Protein AF-A0A529I7N5-F1 (afdb_monomer)

Radius of gyration: 13.72 Å; Cα contacts (8 Å, |Δi|>4): 120; chains: 1; bounding box: 38×32×38 Å

Secondary structure (DSSP, 8-state):
-------PPPEEEEE--HHHHHHSTT--SEEEEE-SBHHHHHHHHHHHSTTHHHHHB-SSSSB-TT---EETTEEP-TT-B--TT-

Nearest PDB structures (foldseek):
  4n6e-assembly1_B-2  TM=9.021E-01  e=2.912E-03  Amycolatopsis orientalis HCCB10007
  3dwm-assembly2_B  TM=8.991E-01  e=1.091E-02  Mycobacterium tuberculosis H37Rv
  3po0-assembly1_A  TM=8.355E-01  e=1.021E-02  Haloferax volcanii DS2
  2m19-assembly1_A  TM=7.977E-01  e=1.636E-01  Haloferax volcanii DS2
  6jc0-assembly1_A  TM=6.489E-01  e=1.434E-01  Mycolicibacterium smegmatis MC2 155

pLDDT: mean 91.23, std 13.15, range [40.5, 98.19]

Mean predicted aligned error: 5.09 Å

Sequence (86 aa):
MSNATADSVPLVVARLPGVLIDLFPGAPRRVELPASTTKEMIDGLDARWPGMRDRICDSRPAIRRHMNVFVDGERATLETRLAPGT

Structure (mmCIF, N/CA/C/O backbone):
data_AF-A0A529I7N5-F1
#
_entry.id   AF-A0A529I7N5-F1
#
loop_
_atom_site.group_PDB
_atom_site.id
_atom_site.type_symbol
_atom_site.label_atom_id
_atom_site.label_alt_id
_atom_site.label_comp_id
_atom_site.label_asym_id
_atom_site.label_entity_id
_atom_site.label_seq_id
_atom_site.pdbx_PDB_ins_code
_atom_site.Cartn_x
_atom_site.Cartn_y
_atom_site.Cartn_z
_atom_site.occupancy
_atom_site.B_iso_or_equiv
_atom_site.auth_seq_id
_atom_site.auth_comp_id
_atom_site.auth_asym_id
_atom_site.auth_atom_id
_atom_site.pdbx_PDB_model_num
ATOM 1 N N . MET A 1 1 ? -23.335 19.791 21.874 1.00 40.50 1 MET A N 1
ATOM 2 C CA . MET A 1 1 ? -21.932 19.350 22.021 1.00 40.50 1 MET A CA 1
ATOM 3 C C . MET A 1 1 ? -21.639 18.396 20.878 1.00 40.50 1 MET A C 1
ATOM 5 O O . MET A 1 1 ? -21.931 17.214 20.981 1.00 40.50 1 MET A O 1
A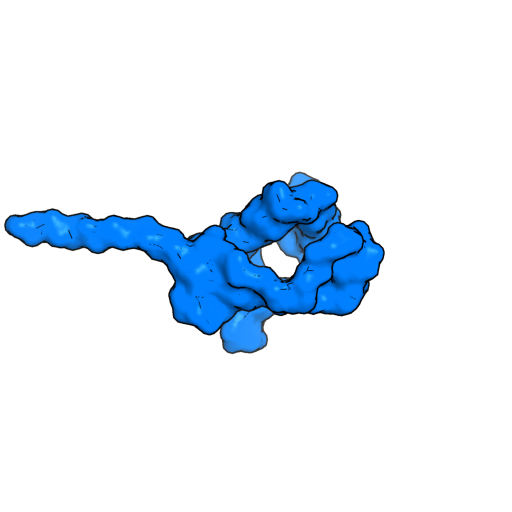TOM 9 N N . SER A 1 2 ? -21.192 18.936 19.745 1.00 44.44 2 SER A N 1
ATOM 10 C CA . SER A 1 2 ? -20.875 18.152 18.551 1.00 44.44 2 SER A CA 1
ATOM 11 C C . SER A 1 2 ? -19.465 17.606 18.711 1.00 44.44 2 SER A C 1
ATOM 13 O O . SER A 1 2 ? -18.502 18.342 18.518 1.00 44.44 2 SER A O 1
ATOM 15 N N . ASN A 1 3 ? -19.334 16.345 19.118 1.00 42.28 3 ASN A N 1
ATOM 16 C CA . ASN A 1 3 ? -18.043 15.674 19.071 1.00 42.28 3 ASN A CA 1
ATOM 17 C C . ASN A 1 3 ? -17.848 15.206 17.627 1.00 42.28 3 ASN A C 1
ATOM 19 O O . ASN A 1 3 ? -18.268 14.114 17.257 1.00 42.28 3 ASN A O 1
ATOM 23 N N . ALA A 1 4 ? -17.296 16.084 16.789 1.00 51.62 4 ALA A N 1
ATOM 24 C CA . ALA A 1 4 ? -16.695 15.656 15.541 1.00 51.62 4 ALA A CA 1
ATOM 25 C C . ALA A 1 4 ? -15.539 14.733 15.938 1.00 51.62 4 ALA A C 1
ATOM 27 O O . ALA A 1 4 ? -14.496 15.202 16.389 1.00 51.62 4 ALA A O 1
ATOM 28 N N . THR A 1 5 ? -15.751 13.418 15.867 1.00 53.25 5 THR A N 1
ATOM 29 C CA . THR A 1 5 ? -14.645 12.466 15.783 1.00 53.25 5 THR A CA 1
ATOM 30 C C . THR A 1 5 ? -13.751 12.985 14.676 1.00 53.25 5 THR A C 1
ATOM 32 O O . THR A 1 5 ? -14.170 13.028 13.522 1.00 53.25 5 THR A O 1
ATOM 35 N N . ALA A 1 6 ? -12.565 13.472 15.032 1.00 56.97 6 ALA A N 1
ATOM 36 C CA . ALA A 1 6 ? -11.525 13.685 14.050 1.00 56.97 6 ALA A CA 1
ATOM 37 C C . ALA A 1 6 ? -11.407 12.362 13.287 1.00 56.97 6 ALA A C 1
ATOM 39 O O . ALA A 1 6 ? -11.144 11.336 13.916 1.00 56.97 6 ALA A O 1
ATOM 40 N N . ASP A 1 7 ? -11.691 12.372 11.984 1.00 61.78 7 ASP A N 1
ATOM 41 C CA . ASP A 1 7 ? -11.444 11.240 11.092 1.00 61.78 7 ASP A CA 1
ATOM 42 C C . ASP A 1 7 ? -9.926 11.016 11.076 1.00 61.78 7 ASP A C 1
ATOM 44 O O . ASP A 1 7 ? -9.194 11.530 10.229 1.00 61.78 7 ASP A O 1
ATOM 48 N N . SER A 1 8 ? -9.411 10.339 12.101 1.00 81.94 8 SER A N 1
ATOM 49 C CA . SER A 1 8 ? -8.005 9.991 12.189 1.00 81.94 8 SER A CA 1
ATOM 50 C C . SER A 1 8 ? -7.757 8.914 11.149 1.00 81.94 8 SER A C 1
ATOM 52 O O . SER A 1 8 ? -8.330 7.826 11.243 1.00 81.94 8 SER A O 1
ATOM 54 N N . VAL A 1 9 ? -6.909 9.214 10.167 1.00 87.62 9 VAL A N 1
ATOM 55 C CA . VAL A 1 9 ? -6.467 8.230 9.177 1.00 87.62 9 VAL A CA 1
ATOM 56 C C . VAL A 1 9 ? -5.873 7.028 9.930 1.00 87.62 9 VAL A C 1
ATOM 58 O O . VAL A 1 9 ? -4.934 7.220 10.710 1.00 87.62 9 VAL A O 1
ATOM 61 N N . PRO A 1 10 ? -6.413 5.807 9.759 1.00 93.94 10 PRO A N 1
ATOM 62 C CA . PRO A 1 10 ? -6.001 4.668 10.562 1.00 93.94 10 PRO A CA 1
ATOM 63 C C . PRO A 1 10 ? -4.592 4.215 10.184 1.00 93.94 10 PRO A C 1
ATOM 65 O O . PRO A 1 10 ? -4.164 4.340 9.036 1.00 93.94 10 PRO A O 1
ATOM 68 N N . LEU A 1 11 ? -3.873 3.674 11.167 1.00 95.94 11 LEU A N 1
ATOM 69 C CA . LEU A 1 11 ? -2.560 3.073 10.969 1.00 95.94 11 LEU A CA 1
ATOM 70 C C . LEU A 1 11 ? -2.732 1.608 10.558 1.00 95.94 11 LEU A C 1
ATOM 72 O O . LEU A 1 11 ? -3.383 0.838 11.269 1.00 95.94 11 LEU A O 1
ATOM 76 N N . VAL A 1 12 ? -2.163 1.246 9.410 1.00 96.94 12 VAL A N 1
ATOM 77 C CA . VAL A 1 12 ? -2.325 -0.075 8.782 1.00 96.94 12 VAL A CA 1
ATOM 78 C C . VAL A 1 12 ? -0.973 -0.705 8.480 1.00 96.94 12 VAL A C 1
ATOM 80 O O . VAL A 1 12 ? 0.056 -0.019 8.445 1.00 96.94 12 VAL A O 1
ATOM 83 N N . VAL A 1 13 ? -0.968 -2.013 8.226 1.00 97.75 13 VAL A N 1
ATOM 84 C CA . VAL A 1 13 ? 0.236 -2.786 7.925 1.00 97.75 13 VAL A CA 1
ATOM 85 C C . VAL A 1 13 ? 0.168 -3.386 6.519 1.00 97.75 13 VAL A C 1
ATOM 87 O O . VAL A 1 13 ? -0.404 -4.449 6.287 1.00 97.75 13 VAL A O 1
ATOM 90 N N . ALA A 1 14 ? 0.885 -2.782 5.574 1.00 97.25 14 ALA A N 1
ATOM 91 C CA . ALA A 1 14 ? 1.073 -3.362 4.250 1.00 97.25 14 ALA A CA 1
ATOM 92 C C . ALA A 1 14 ? 2.129 -4.479 4.286 1.00 97.25 14 ALA A C 1
ATOM 94 O O . ALA A 1 14 ? 3.269 -4.270 4.717 1.00 97.25 14 ALA A O 1
ATOM 95 N N . ARG A 1 15 ? 1.774 -5.672 3.793 1.00 97.69 15 ARG A N 1
ATOM 96 C CA . ARG A 1 15 ? 2.717 -6.780 3.581 1.00 97.69 15 ARG A CA 1
ATOM 97 C C . ARG A 1 15 ? 3.078 -6.886 2.105 1.00 97.69 15 ARG A C 1
ATOM 99 O O . ARG A 1 15 ? 2.222 -7.182 1.276 1.00 97.69 15 ARG A O 1
ATOM 106 N N . LEU A 1 16 ? 4.348 -6.663 1.784 1.00 97.12 16 LEU A N 1
ATOM 107 C CA . LEU A 1 16 ? 4.832 -6.661 0.407 1.00 97.12 16 LEU A CA 1
ATOM 108 C C . LEU A 1 16 ? 5.328 -8.060 -0.003 1.00 97.12 16 LEU A C 1
ATOM 110 O O . LEU A 1 16 ? 6.051 -8.707 0.765 1.00 97.12 16 LEU A O 1
ATOM 114 N N . PRO A 1 17 ? 4.975 -8.550 -1.207 1.00 95.50 17 PRO A N 1
ATOM 115 C CA . PRO A 1 17 ? 5.561 -9.767 -1.753 1.00 95.50 17 PRO A CA 1
ATOM 116 C C . PRO A 1 17 ? 7.046 -9.553 -2.077 1.00 95.50 17 PRO A C 1
ATOM 118 O O . PRO A 1 17 ? 7.468 -8.439 -2.387 1.00 95.50 17 PRO A O 1
ATOM 121 N N . GLY A 1 18 ? 7.826 -10.642 -2.067 1.00 95.44 18 GLY A N 1
ATOM 122 C CA . GLY A 1 18 ? 9.276 -10.597 -2.317 1.00 95.44 18 GLY A CA 1
ATOM 123 C C . GLY A 1 18 ? 9.641 -9.890 -3.623 1.00 95.44 18 GLY A C 1
ATOM 124 O O . GLY A 1 18 ? 10.495 -9.018 -3.619 1.00 95.44 18 GLY A O 1
ATOM 125 N N . VAL A 1 19 ? 8.885 -10.147 -4.695 1.00 94.19 19 VAL A N 1
ATOM 126 C CA . VAL A 1 19 ? 9.109 -9.510 -6.003 1.00 94.19 19 VAL A CA 1
ATOM 127 C C . VAL A 1 19 ? 9.034 -7.980 -5.967 1.00 94.19 19 VAL A C 1
ATOM 129 O O . VAL A 1 19 ? 9.768 -7.325 -6.696 1.00 94.19 19 VAL A O 1
ATOM 132 N N . LEU A 1 20 ? 8.178 -7.380 -5.128 1.00 95.19 20 LEU A N 1
ATOM 133 C CA . LEU A 1 20 ? 8.160 -5.919 -4.997 1.00 95.19 20 LEU A CA 1
ATOM 134 C C . LEU A 1 20 ? 9.391 -5.427 -4.234 1.00 95.19 20 LEU A C 1
ATOM 136 O O . LEU A 1 20 ? 9.944 -4.397 -4.585 1.00 95.19 20 LEU A O 1
ATOM 140 N N . ILE A 1 21 ? 9.855 -6.167 -3.233 1.00 96.56 21 ILE A N 1
ATOM 141 C CA . ILE A 1 21 ? 11.053 -5.800 -2.467 1.00 96.56 21 ILE A CA 1
ATOM 142 C C . ILE A 1 21 ? 12.295 -5.842 -3.355 1.00 96.56 21 ILE A C 1
ATOM 144 O O . ILE A 1 21 ? 13.111 -4.927 -3.306 1.00 96.56 21 ILE A O 1
ATOM 148 N N . ASP A 1 22 ? 12.397 -6.851 -4.218 1.00 96.62 22 ASP A N 1
ATOM 149 C CA . ASP A 1 22 ? 13.509 -6.980 -5.162 1.00 96.62 22 ASP A CA 1
ATOM 150 C C . ASP A 1 22 ? 13.536 -5.820 -6.174 1.00 96.62 22 ASP A C 1
ATOM 152 O O . ASP A 1 22 ? 14.605 -5.362 -6.576 1.00 96.62 22 ASP A O 1
ATOM 156 N N . LEU A 1 23 ? 12.360 -5.312 -6.566 1.00 96.44 23 LEU A N 1
ATOM 157 C CA . LEU A 1 23 ? 12.223 -4.173 -7.480 1.00 96.44 23 LEU A CA 1
ATOM 158 C C . LEU A 1 23 ? 12.450 -2.812 -6.806 1.00 96.44 23 LEU A C 1
ATOM 160 O O . LEU A 1 23 ? 12.789 -1.851 -7.496 1.00 96.44 23 LEU A O 1
ATOM 164 N N . PHE A 1 24 ? 12.259 -2.717 -5.488 1.00 97.12 24 PHE A N 1
ATOM 165 C CA . PHE A 1 24 ? 12.363 -1.475 -4.720 1.00 97.12 24 PHE A CA 1
ATOM 166 C C . PHE A 1 24 ? 13.344 -1.640 -3.550 1.00 97.12 24 PHE A C 1
ATOM 168 O O . PHE A 1 24 ? 12.920 -1.867 -2.411 1.00 97.12 24 PHE A O 1
ATOM 175 N N . PRO A 1 25 ? 14.663 -1.508 -3.801 1.00 93.94 25 PRO A N 1
ATOM 176 C CA . PRO A 1 25 ? 15.683 -1.649 -2.769 1.00 93.94 25 PRO A CA 1
ATOM 177 C C . PRO A 1 25 ? 15.412 -0.755 -1.552 1.00 93.94 25 PRO A C 1
ATOM 179 O O . PRO A 1 25 ? 15.119 0.432 -1.681 1.00 93.94 25 PRO A O 1
ATOM 182 N N . GLY A 1 26 ? 15.513 -1.338 -0.357 1.00 94.44 26 GLY A N 1
ATOM 183 C CA . GLY A 1 26 ? 15.216 -0.660 0.908 1.00 94.44 26 GLY A CA 1
ATOM 184 C C . GLY A 1 26 ? 13.752 -0.749 1.357 1.00 94.44 26 GLY A C 1
ATOM 185 O O . GLY A 1 26 ? 13.454 -0.351 2.482 1.00 94.44 26 GLY A O 1
ATOM 186 N N . ALA A 1 27 ? 12.841 -1.296 0.543 1.00 97.12 27 ALA A N 1
ATOM 187 C CA . ALA A 1 27 ? 11.481 -1.594 0.984 1.00 97.12 27 ALA A CA 1
ATOM 188 C C . ALA A 1 27 ? 11.459 -2.821 1.916 1.00 97.12 27 ALA A C 1
ATOM 190 O O . ALA A 1 27 ? 11.925 -3.896 1.533 1.00 97.12 27 ALA A O 1
ATOM 191 N N . PRO A 1 28 ? 10.920 -2.719 3.144 1.00 97.44 28 PRO A N 1
ATOM 192 C CA . PRO A 1 28 ? 10.792 -3.873 4.022 1.00 97.44 28 PRO A CA 1
ATOM 193 C C . PRO A 1 28 ? 9.569 -4.722 3.643 1.00 97.44 28 PRO A C 1
ATOM 195 O O . PRO A 1 28 ? 8.617 -4.251 3.024 1.00 97.44 28 PRO A O 1
ATOM 198 N N . ARG A 1 29 ? 9.535 -5.981 4.101 1.00 97.12 29 ARG A N 1
ATOM 199 C CA . ARG A 1 29 ? 8.371 -6.878 3.913 1.00 97.12 29 ARG A CA 1
ATOM 200 C C . ARG A 1 29 ? 7.090 -6.374 4.572 1.00 97.12 29 ARG A C 1
ATOM 202 O O . ARG A 1 29 ? 6.003 -6.772 4.164 1.00 97.12 29 ARG A O 1
ATOM 209 N N . ARG A 1 30 ? 7.221 -5.575 5.628 1.00 97.50 30 ARG A N 1
ATOM 210 C CA . ARG A 1 30 ? 6.128 -5.071 6.455 1.00 97.50 30 ARG A CA 1
ATOM 211 C C . ARG A 1 30 ? 6.294 -3.563 6.579 1.00 97.50 30 ARG A C 1
ATOM 213 O O . ARG A 1 30 ? 7.311 -3.116 7.101 1.00 97.50 30 ARG A O 1
ATOM 220 N N . VAL A 1 31 ? 5.311 -2.809 6.108 1.00 97.56 31 VAL A N 1
ATOM 221 C CA . VAL A 1 31 ? 5.314 -1.346 6.142 1.00 97.56 31 VAL A CA 1
ATOM 222 C C . VAL A 1 31 ? 4.122 -0.874 6.954 1.00 97.56 31 VAL A C 1
ATOM 224 O O . VAL A 1 31 ? 2.990 -1.229 6.650 1.00 97.56 31 VAL A O 1
ATOM 227 N N . GLU A 1 32 ? 4.386 -0.057 7.963 1.00 97.62 32 GLU A N 1
ATOM 228 C CA . GLU A 1 32 ? 3.357 0.616 8.747 1.00 97.62 32 GLU A CA 1
ATOM 229 C C . GLU A 1 32 ? 3.186 2.053 8.240 1.00 97.62 32 GLU A C 1
ATOM 231 O O . GLU A 1 32 ? 4.168 2.784 8.022 1.00 97.62 32 GLU A O 1
ATOM 236 N N . LEU A 1 33 ? 1.945 2.438 7.947 1.00 97.25 33 LEU A N 1
ATOM 237 C CA . LEU A 1 33 ? 1.614 3.734 7.359 1.00 97.25 33 LEU A CA 1
ATOM 238 C C . LEU A 1 33 ? 0.149 4.117 7.607 1.00 97.25 33 LEU A C 1
ATOM 240 O O . LEU A 1 33 ? -0.695 3.229 7.705 1.00 97.25 33 LEU A O 1
ATOM 244 N N . PRO A 1 34 ? -0.161 5.418 7.716 1.00 96.62 34 PRO A N 1
ATOM 245 C CA . PRO A 1 34 ? -1.540 5.877 7.789 1.00 96.62 34 PRO A CA 1
ATOM 246 C C . PRO A 1 34 ? -2.212 5.763 6.413 1.00 96.62 34 PRO A C 1
ATOM 248 O O . PRO A 1 34 ? -1.673 6.274 5.430 1.00 96.62 34 PRO A O 1
ATOM 251 N N . ALA A 1 35 ? -3.373 5.112 6.335 1.00 97.06 35 ALA A N 1
ATOM 252 C CA . ALA A 1 35 ? -4.199 5.064 5.127 1.00 97.06 35 ALA A CA 1
ATOM 253 C C . ALA A 1 35 ? -5.656 4.692 5.433 1.00 97.06 35 ALA A C 1
ATOM 255 O O . ALA A 1 35 ? -5.907 3.695 6.097 1.00 97.06 35 ALA A O 1
ATOM 256 N N . SER A 1 36 ? -6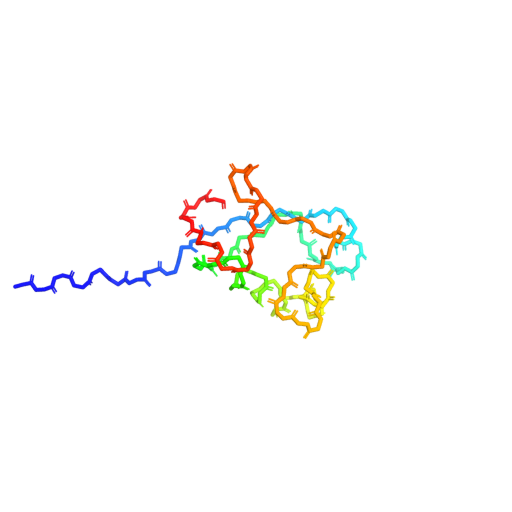.621 5.424 4.875 1.00 97.06 36 SER A N 1
ATOM 257 C CA . SER A 1 36 ? -8.060 5.144 5.032 1.00 97.06 36 SER A CA 1
ATOM 258 C C . SER A 1 36 ? -8.599 4.181 3.974 1.00 97.06 36 SER A C 1
ATOM 260 O O . SER A 1 36 ? -9.675 3.601 4.142 1.00 97.06 36 SER A O 1
ATOM 262 N N . THR A 1 37 ? -7.879 4.033 2.860 1.00 97.50 37 THR A N 1
ATOM 263 C CA . THR A 1 37 ? -8.241 3.169 1.731 1.00 97.50 37 THR A CA 1
ATOM 264 C C . THR A 1 37 ? -7.024 2.444 1.172 1.00 97.50 37 THR A C 1
ATOM 266 O O . THR A 1 37 ? -5.884 2.887 1.331 1.00 97.50 37 THR A O 1
ATOM 269 N N . THR A 1 38 ? -7.254 1.349 0.447 1.00 97.44 38 THR A N 1
ATOM 270 C CA . THR A 1 38 ? -6.194 0.654 -0.296 1.00 97.44 38 THR A CA 1
ATOM 271 C C . THR A 1 38 ? -5.479 1.583 -1.282 1.00 97.44 38 THR A C 1
ATOM 273 O O . THR A 1 38 ? -4.263 1.480 -1.436 1.00 97.44 38 THR A O 1
ATOM 276 N N . LYS A 1 39 ? -6.193 2.524 -1.917 1.00 97.50 39 LYS A N 1
ATOM 277 C CA . LYS A 1 39 ? -5.584 3.555 -2.767 1.00 97.50 39 LYS A CA 1
ATOM 278 C C . LYS A 1 39 ? -4.588 4.415 -1.992 1.00 97.50 39 LYS A C 1
ATOM 280 O O . LYS A 1 39 ? -3.450 4.541 -2.425 1.00 97.50 39 LYS A O 1
ATOM 285 N N . GLU A 1 40 ? -5.006 4.984 -0.862 1.00 97.62 40 GLU A N 1
ATOM 286 C CA . GLU A 1 40 ? -4.142 5.827 -0.022 1.00 97.62 40 GLU A CA 1
ATOM 287 C C . GLU A 1 40 ? -2.923 5.058 0.487 1.00 97.62 40 GLU A C 1
ATOM 289 O O . GLU A 1 40 ? -1.817 5.590 0.491 1.00 97.62 40 GLU A O 1
ATOM 294 N N . MET A 1 41 ? -3.101 3.784 0.848 1.00 98.00 41 MET A N 1
ATOM 295 C CA . MET A 1 41 ? -1.997 2.913 1.240 1.00 98.00 41 MET A CA 1
ATOM 296 C C . MET A 1 41 ? -0.988 2.764 0.095 1.00 98.00 41 MET A C 1
ATOM 298 O O . MET A 1 41 ? 0.209 2.932 0.308 1.00 98.00 41 MET A O 1
ATOM 302 N N . ILE A 1 42 ? -1.449 2.480 -1.127 1.00 97.75 42 ILE A N 1
ATOM 303 C CA . ILE A 1 42 ? -0.574 2.348 -2.301 1.00 97.75 42 ILE A CA 1
ATOM 304 C C . ILE A 1 42 ? 0.117 3.676 -2.633 1.00 97.75 42 ILE A C 1
ATOM 306 O O . ILE A 1 42 ? 1.312 3.674 -2.916 1.00 97.75 42 ILE A O 1
ATOM 310 N N . ASP A 1 43 ? -0.596 4.800 -2.569 1.00 97.75 43 ASP A N 1
ATOM 311 C CA . ASP A 1 43 ? -0.014 6.124 -2.808 1.00 97.75 43 ASP A CA 1
ATOM 312 C C . ASP A 1 43 ? 1.052 6.458 -1.737 1.00 97.75 43 ASP A C 1
ATOM 314 O O . ASP A 1 43 ? 2.110 7.000 -2.050 1.00 97.75 43 ASP A O 1
ATOM 318 N N . GLY A 1 44 ? 0.831 6.063 -0.478 1.00 97.81 44 GLY A N 1
ATOM 319 C CA . GLY A 1 44 ? 1.810 6.204 0.603 1.00 97.81 44 GLY A CA 1
ATOM 320 C C . GLY A 1 44 ? 3.038 5.299 0.448 1.00 97.81 44 GLY A C 1
ATOM 321 O O . GLY A 1 44 ? 4.149 5.704 0.798 1.00 97.81 44 GLY A O 1
ATOM 322 N N . LEU A 1 45 ? 2.865 4.092 -0.102 1.00 98.19 45 LEU A N 1
ATOM 323 C CA . LEU A 1 45 ? 3.981 3.226 -0.492 1.00 98.19 45 LEU A CA 1
ATOM 324 C C . LEU A 1 45 ? 4.796 3.857 -1.627 1.00 98.19 45 LEU A C 1
ATOM 326 O O . LEU A 1 45 ? 6.020 3.875 -1.554 1.00 98.19 45 LEU A O 1
ATOM 330 N N . ASP A 1 46 ? 4.131 4.420 -2.634 1.00 97.88 46 ASP A N 1
ATOM 331 C CA . ASP A 1 46 ? 4.781 5.086 -3.765 1.00 97.88 46 ASP A CA 1
ATOM 332 C C . ASP A 1 46 ? 5.568 6.331 -3.344 1.00 97.88 46 ASP A C 1
ATOM 334 O O . ASP A 1 46 ? 6.690 6.535 -3.794 1.00 97.88 46 ASP A O 1
ATOM 338 N N . ALA A 1 47 ? 5.049 7.113 -2.395 1.00 98.06 47 ALA A N 1
ATOM 339 C CA . ALA A 1 47 ? 5.772 8.257 -1.843 1.00 98.06 47 ALA A CA 1
ATOM 340 C C . ALA A 1 47 ? 7.092 7.857 -1.152 1.00 98.06 47 ALA A C 1
ATOM 342 O O . ALA A 1 47 ? 8.051 8.629 -1.156 1.00 98.06 47 ALA A O 1
ATOM 343 N N . ARG A 1 48 ? 7.151 6.659 -0.551 1.00 97.62 48 ARG A N 1
ATOM 344 C CA . ARG A 1 48 ? 8.363 6.117 0.094 1.00 97.62 48 ARG A CA 1
ATOM 345 C C . ARG A 1 48 ? 9.280 5.396 -0.899 1.00 97.62 48 ARG A C 1
ATOM 347 O O . ARG A 1 48 ? 10.497 5.458 -0.746 1.00 97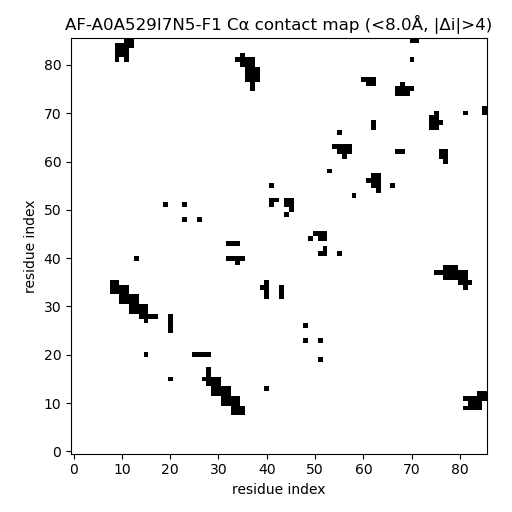.62 48 ARG A O 1
ATOM 354 N N . TRP A 1 49 ? 8.704 4.741 -1.907 1.00 98.00 49 TRP A N 1
ATOM 355 C CA . TRP A 1 49 ? 9.400 4.004 -2.964 1.00 98.00 49 TRP A CA 1
ATOM 356 C C . TRP A 1 49 ? 8.806 4.365 -4.336 1.00 98.00 49 TRP A C 1
ATOM 358 O O . TRP A 1 49 ? 7.915 3.662 -4.826 1.00 98.00 49 TRP A O 1
ATOM 368 N N . PRO A 1 50 ? 9.292 5.455 -4.963 1.00 97.25 50 PRO A N 1
ATOM 369 C CA . PRO A 1 50 ? 8.720 5.986 -6.198 1.00 97.25 50 PRO A CA 1
ATOM 370 C C . PRO A 1 50 ? 8.629 4.955 -7.325 1.00 97.25 50 PRO A C 1
ATOM 372 O O . PRO A 1 50 ? 9.608 4.283 -7.656 1.00 97.25 50 PRO A O 1
ATOM 375 N N . GLY A 1 51 ? 7.448 4.848 -7.936 1.00 96.06 51 GLY A N 1
ATOM 376 C CA . GLY A 1 51 ? 7.141 3.901 -9.008 1.00 96.06 51 GLY A CA 1
ATOM 377 C C . GLY A 1 51 ? 6.506 2.594 -8.525 1.00 96.06 51 GLY A C 1
ATOM 378 O O . GLY A 1 51 ? 6.124 1.766 -9.360 1.00 96.06 51 GLY A O 1
ATO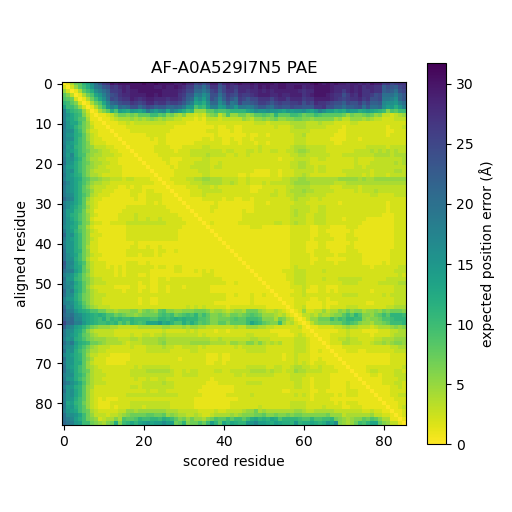M 379 N N . MET A 1 52 ? 6.361 2.383 -7.211 1.00 97.00 52 MET A N 1
ATOM 380 C CA . MET A 1 52 ? 5.687 1.205 -6.653 1.00 97.00 52 MET A CA 1
ATOM 381 C C . MET A 1 52 ? 4.211 1.166 -7.036 1.00 97.00 52 MET A C 1
ATOM 383 O O . MET A 1 52 ? 3.701 0.098 -7.395 1.00 97.00 52 MET A O 1
ATOM 387 N N . ARG A 1 53 ? 3.537 2.320 -7.077 1.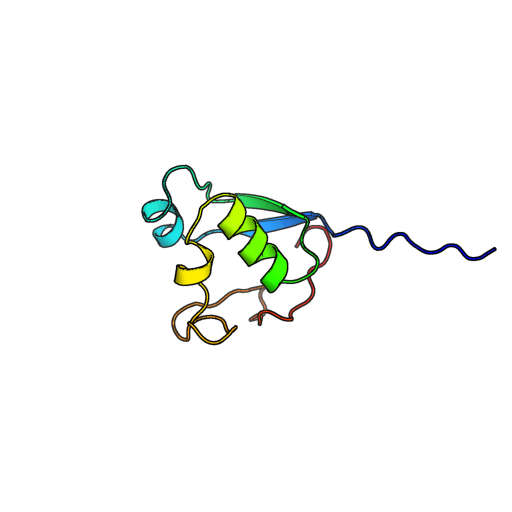00 96.25 53 ARG A N 1
ATOM 388 C CA . ARG A 1 53 ? 2.154 2.403 -7.553 1.00 96.25 53 ARG A CA 1
ATOM 389 C C . ARG A 1 53 ? 2.031 1.904 -8.982 1.00 96.25 53 ARG A C 1
ATOM 391 O O . ARG A 1 53 ? 1.132 1.123 -9.261 1.00 96.25 53 ARG A O 1
ATOM 398 N N . ASP A 1 54 ? 2.958 2.256 -9.865 1.00 94.69 54 ASP A N 1
ATOM 399 C CA . ASP A 1 54 ? 2.917 1.822 -11.266 1.00 94.69 54 ASP A CA 1
ATOM 400 C C . ASP A 1 54 ? 3.161 0.317 -11.444 1.00 94.69 54 ASP A C 1
ATOM 402 O O . ASP A 1 54 ? 2.858 -0.245 -12.504 1.00 94.69 54 ASP A O 1
ATOM 406 N N . ARG A 1 55 ? 3.734 -0.359 -10.440 1.00 94.75 55 ARG A N 1
ATOM 407 C CA . ARG A 1 55 ? 3.856 -1.826 -10.422 1.00 94.75 55 ARG A CA 1
ATOM 408 C C . ARG A 1 55 ? 2.589 -2.510 -9.921 1.00 94.75 55 ARG A C 1
ATOM 410 O O . ARG A 1 55 ? 2.325 -3.633 -10.339 1.00 94.75 55 ARG A O 1
ATOM 417 N N . ILE A 1 56 ? 1.803 -1.849 -9.073 1.00 95.56 56 ILE A N 1
ATOM 418 C CA . ILE A 1 56 ? 0.583 -2.408 -8.470 1.00 95.56 56 ILE A CA 1
ATOM 419 C C . ILE A 1 56 ? -0.657 -2.067 -9.307 1.00 95.56 56 ILE A C 1
ATOM 421 O O . ILE A 1 56 ? -1.488 -2.935 -9.579 1.00 95.56 56 ILE A O 1
ATOM 425 N N . CYS A 1 57 ? -0.761 -0.818 -9.746 1.00 95.75 57 CYS A N 1
ATOM 426 C CA . CYS A 1 57 ? -1.873 -0.258 -10.501 1.00 95.75 57 CYS A CA 1
ATOM 427 C C . CYS A 1 57 ? -1.539 -0.162 -11.992 1.00 95.75 57 CYS A C 1
ATOM 429 O O . CYS A 1 57 ? -0.370 -0.078 -12.383 1.00 95.75 57 CYS A O 1
ATOM 431 N N . ASP A 1 58 ? -2.566 -0.219 -12.838 1.00 90.38 58 ASP A N 1
ATOM 432 C CA . ASP A 1 58 ? -2.422 0.076 -14.262 1.00 90.38 58 ASP A CA 1
ATOM 433 C C . ASP A 1 58 ? -2.612 1.578 -14.561 1.00 90.38 58 ASP A C 1
ATOM 435 O O . ASP A 1 58 ? -2.613 2.412 -13.653 1.00 90.38 58 ASP A O 1
ATOM 439 N N . SER A 1 59 ? -2.653 1.946 -15.846 1.00 82.69 59 SER A N 1
ATOM 440 C CA . SER A 1 59 ? -2.802 3.343 -16.275 1.00 82.69 59 SER A CA 1
ATOM 441 C C . SER A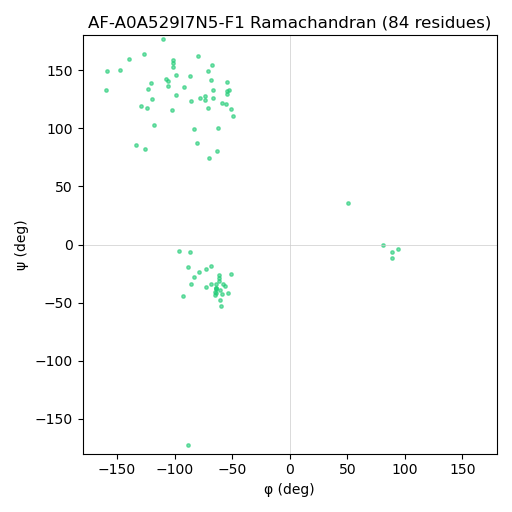 1 59 ? -4.211 3.896 -16.056 1.00 82.69 59 SER A C 1
ATOM 443 O O . SER A 1 59 ? -4.397 5.110 -15.983 1.00 82.69 59 SER A O 1
ATOM 445 N N . ARG A 1 60 ? -5.208 3.021 -15.929 1.00 82.31 60 ARG A N 1
ATOM 446 C CA . ARG A 1 60 ? -6.513 3.327 -15.349 1.00 82.31 60 ARG A CA 1
ATOM 447 C C . ARG A 1 60 ? -6.364 3.124 -13.836 1.00 82.31 60 ARG A C 1
ATOM 449 O O . ARG A 1 60 ? -5.601 2.261 -13.416 1.00 82.31 60 ARG A O 1
ATOM 456 N N . PRO A 1 61 ? -7.025 3.917 -12.980 1.00 81.75 61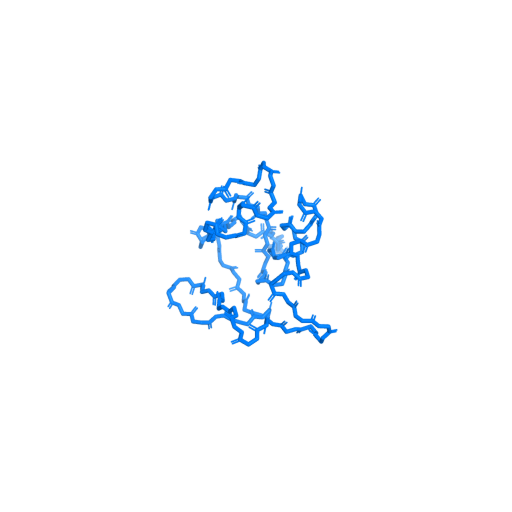 PRO A N 1
ATOM 457 C CA . PRO A 1 61 ? -6.887 3.796 -11.530 1.00 81.75 61 PRO A CA 1
ATOM 458 C C . PRO A 1 61 ? -7.542 2.494 -11.030 1.00 81.75 61 PRO A C 1
ATOM 460 O O . PRO A 1 61 ? -8.618 2.507 -10.447 1.00 81.75 61 PRO A O 1
ATOM 463 N N . ALA A 1 62 ? -6.887 1.364 -11.283 1.00 92.25 62 ALA A N 1
ATOM 464 C CA . ALA A 1 62 ? -7.288 0.012 -10.945 1.00 92.25 62 ALA A CA 1
ATOM 465 C C . ALA A 1 62 ? -6.040 -0.829 -10.648 1.00 92.25 62 ALA A C 1
ATOM 467 O O . ALA A 1 62 ? -4.960 -0.590 -11.195 1.00 92.25 62 ALA A O 1
ATOM 468 N N . ILE A 1 63 ? -6.190 -1.830 -9.779 1.00 95.50 63 ILE A N 1
ATOM 469 C CA . ILE A 1 63 ? -5.139 -2.820 -9.519 1.00 95.50 63 ILE A CA 1
ATOM 470 C C . ILE A 1 63 ? -4.946 -3.659 -10.789 1.00 95.50 63 ILE A C 1
ATOM 472 O O . ILE A 1 63 ? -5.920 -4.129 -11.381 1.00 95.50 63 ILE A O 1
ATOM 476 N N . ARG A 1 64 ? -3.690 -3.865 -11.206 1.00 95.06 64 ARG A N 1
ATOM 477 C CA . ARG A 1 64 ? -3.357 -4.663 -12.398 1.00 95.06 64 ARG A CA 1
ATOM 478 C C . ARG A 1 64 ? -3.976 -6.050 -12.292 1.00 95.06 64 ARG A C 1
ATOM 480 O O . ARG A 1 64 ? -3.844 -6.702 -11.268 1.00 95.06 64 ARG A O 1
ATOM 487 N N . ARG A 1 65 ? -4.502 -6.580 -13.400 1.00 92.69 65 ARG A N 1
ATOM 488 C CA . ARG A 1 65 ? -5.136 -7.917 -13.466 1.00 92.69 65 ARG A CA 1
ATOM 489 C C . ARG A 1 65 ? -4.317 -9.088 -12.891 1.00 92.69 65 ARG A C 1
ATOM 491 O O . ARG A 1 65 ? -4.890 -10.115 -12.548 1.00 92.69 65 ARG A O 1
ATOM 498 N N . HIS A 1 66 ? -2.988 -8.969 -12.868 1.00 90.62 66 HIS A N 1
ATOM 499 C CA . HIS A 1 66 ? -2.063 -9.998 -12.375 1.00 90.62 66 HIS A CA 1
ATOM 500 C C . HIS A 1 66 ? -1.638 -9.781 -10.917 1.00 90.62 66 HIS A C 1
ATOM 502 O O . HIS A 1 66 ? -0.940 -10.618 -10.354 1.00 90.62 66 HIS A O 1
ATOM 508 N N . MET A 1 67 ? -2.052 -8.668 -10.317 1.00 94.38 67 MET A N 1
ATOM 509 C CA . MET A 1 67 ? -1.819 -8.325 -8.925 1.00 94.38 67 MET A CA 1
ATOM 510 C C . MET A 1 67 ? -3.122 -8.499 -8.158 1.00 94.38 67 MET A C 1
ATOM 512 O O . MET A 1 67 ? -4.198 -8.155 -8.638 1.00 94.38 67 MET A O 1
ATOM 516 N N . ASN A 1 68 ? -3.018 -9.017 -6.941 1.00 95.44 68 ASN A N 1
ATOM 517 C CA . ASN A 1 68 ? -4.131 -9.047 -6.008 1.00 95.44 68 ASN A CA 1
ATOM 518 C C . ASN A 1 68 ? -3.687 -8.332 -4.740 1.00 95.44 68 ASN A C 1
ATOM 520 O O . ASN A 1 68 ? -2.594 -8.590 -4.235 1.00 95.44 68 ASN A O 1
ATOM 524 N N . VAL A 1 69 ? -4.542 -7.451 -4.238 1.00 96.50 69 VAL A N 1
ATOM 525 C CA . VAL A 1 69 ? -4.416 -6.899 -2.892 1.00 96.50 69 VAL A CA 1
ATOM 526 C C . VAL A 1 69 ? -5.489 -7.564 -2.049 1.00 96.50 69 VAL A C 1
ATOM 528 O O . VAL A 1 69 ? -6.618 -7.736 -2.511 1.00 96.50 69 VAL A O 1
ATOM 531 N N . PHE A 1 70 ? -5.118 -7.962 -0.839 1.00 97.69 70 PHE A N 1
ATOM 532 C CA . PHE A 1 70 ? -6.036 -8.546 0.124 1.00 97.69 70 PHE A CA 1
ATOM 533 C C . PHE A 1 70 ? -6.048 -7.688 1.381 1.00 97.69 70 PHE A C 1
ATOM 535 O O . PHE A 1 70 ? -4.994 -7.230 1.822 1.00 97.69 70 PHE A O 1
ATOM 542 N N . VAL A 1 71 ? -7.236 -7.489 1.932 1.00 97.38 71 VAL A N 1
ATOM 543 C CA . VAL A 1 71 ? -7.491 -6.769 3.180 1.00 97.38 71 VAL A CA 1
ATOM 544 C C . VAL A 1 71 ? -8.247 -7.754 4.061 1.00 97.38 71 VAL A C 1
ATOM 546 O O . VAL A 1 71 ? -9.288 -8.257 3.650 1.00 97.38 71 VAL A O 1
ATOM 549 N N . ASP A 1 72 ? -7.663 -8.123 5.202 1.00 94.56 72 ASP A N 1
ATOM 550 C CA . ASP A 1 72 ? -8.224 -9.118 6.131 1.00 94.56 72 ASP A CA 1
ATOM 551 C C . ASP A 1 72 ? -8.640 -10.453 5.473 1.00 94.56 72 ASP A C 1
ATOM 553 O O . ASP A 1 72 ? -9.612 -11.094 5.856 1.00 94.56 72 ASP A O 1
ATOM 557 N N . GLY A 1 73 ? -7.873 -10.892 4.469 1.00 95.19 73 GLY A N 1
ATOM 558 C CA . GLY A 1 73 ? -8.099 -12.151 3.745 1.00 95.19 73 GLY A CA 1
ATOM 559 C C . GLY A 1 73 ? -9.028 -12.040 2.533 1.00 95.19 73 GLY A C 1
ATOM 560 O O . GLY A 1 73 ? -9.032 -12.942 1.697 1.00 95.19 73 GLY A O 1
ATOM 561 N N . GLU A 1 74 ? -9.724 -10.917 2.370 1.00 96.88 74 GLU A N 1
ATOM 562 C CA . GLU A 1 74 ? -10.646 -10.683 1.260 1.00 96.88 74 GLU A CA 1
ATOM 563 C C . GLU A 1 74 ? -10.002 -9.863 0.144 1.00 96.88 74 GLU A C 1
ATOM 565 O O . GLU A 1 74 ? -9.170 -8.984 0.380 1.00 96.88 74 GLU A O 1
ATOM 570 N N . ARG A 1 75 ? -10.379 -10.146 -1.109 1.00 96.81 75 ARG A N 1
ATOM 571 C CA . ARG A 1 75 ? -9.845 -9.413 -2.264 1.00 96.81 75 ARG A CA 1
ATOM 572 C C . ARG A 1 75 ? -10.320 -7.959 -2.223 1.00 96.81 75 ARG A C 1
ATOM 574 O O . ARG A 1 75 ? -11.517 -7.690 -2.220 1.00 96.81 75 ARG A O 1
ATOM 581 N N . ALA A 1 76 ? -9.372 -7.034 -2.284 1.00 96.50 76 ALA A N 1
ATOM 582 C CA . ALA A 1 76 ? -9.622 -5.604 -2.215 1.00 96.50 76 ALA A CA 1
ATOM 583 C C . ALA A 1 76 ? -9.576 -4.923 -3.588 1.00 96.50 76 ALA A C 1
ATOM 585 O O . ALA A 1 76 ? -8.927 -5.381 -4.533 1.00 96.50 76 ALA A O 1
ATOM 586 N N . THR A 1 77 ? -10.250 -3.781 -3.663 1.00 96.31 77 THR A N 1
ATOM 587 C CA . THR A 1 77 ? -10.124 -2.799 -4.743 1.00 96.31 77 THR A CA 1
ATOM 588 C C . THR A 1 77 ? -9.429 -1.552 -4.203 1.00 96.31 77 THR A C 1
ATOM 590 O O . THR A 1 77 ? -9.160 -1.455 -3.010 1.00 96.31 77 THR A O 1
ATOM 593 N N . LEU A 1 78 ? -9.157 -0.565 -5.057 1.00 96.75 78 LEU A N 1
ATOM 594 C CA . LEU A 1 78 ? -8.584 0.705 -4.600 1.00 96.75 78 LEU A CA 1
ATOM 595 C C . LEU A 1 78 ? -9.490 1.454 -3.607 1.00 96.75 78 LEU A C 1
ATOM 597 O O . LEU A 1 78 ? -8.984 2.169 -2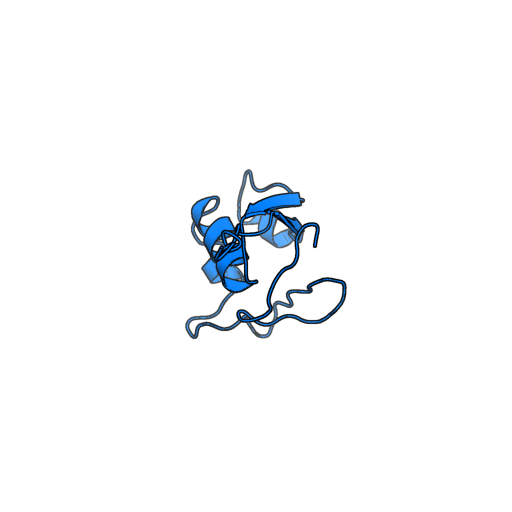.746 1.00 96.75 78 LEU A O 1
ATOM 601 N N . GLU A 1 79 ? -10.805 1.268 -3.705 1.00 96.69 79 GLU A N 1
ATOM 602 C CA . GLU A 1 79 ? -11.799 1.944 -2.864 1.00 96.69 79 GLU A CA 1
ATOM 603 C C . GLU A 1 79 ? -12.064 1.215 -1.540 1.00 96.69 79 GLU A C 1
ATOM 605 O O . GLU A 1 79 ? -12.771 1.740 -0.678 1.00 96.69 79 GLU A O 1
ATOM 610 N N . THR A 1 80 ? -11.497 0.018 -1.347 1.00 97.19 80 THR A N 1
ATOM 611 C CA . THR A 1 80 ? -11.659 -0.742 -0.105 1.00 97.19 80 THR A CA 1
ATOM 612 C C . THR A 1 80 ? -11.151 0.081 1.081 1.00 97.19 80 THR A C 1
ATOM 614 O O . THR A 1 80 ? -9.993 0.503 1.112 1.00 97.19 80 THR A O 1
ATOM 617 N N . ARG A 1 81 ? -12.044 0.320 2.050 1.00 96.81 81 ARG A N 1
ATOM 618 C CA . ARG A 1 81 ? -11.748 1.003 3.316 1.00 96.81 81 ARG A CA 1
ATOM 619 C C . ARG A 1 81 ? -10.851 0.127 4.182 1.00 96.81 81 ARG A C 1
ATOM 621 O O . ARG A 1 81 ? -11.048 -1.084 4.236 1.00 96.81 81 ARG A O 1
ATOM 628 N N . LEU A 1 82 ? -9.906 0.753 4.871 1.00 96.25 82 LEU A N 1
ATOM 629 C CA . LEU A 1 82 ? -9.020 0.080 5.816 1.00 96.25 82 LEU A CA 1
ATOM 630 C C . LEU A 1 82 ? -9.394 0.460 7.248 1.00 96.25 82 LEU A C 1
ATOM 632 O O . LEU A 1 82 ? -9.758 1.608 7.514 1.00 96.25 82 LEU A O 1
ATOM 636 N N . ALA A 1 83 ? -9.306 -0.506 8.158 1.00 92.44 83 ALA A N 1
ATOM 637 C CA . ALA A 1 83 ? -9.498 -0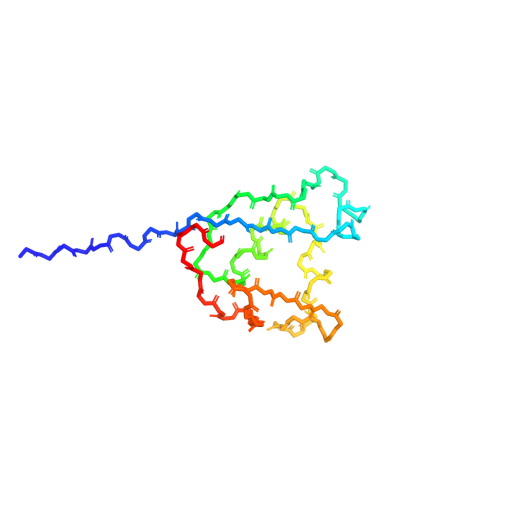.293 9.584 1.00 92.44 83 ALA A CA 1
ATOM 638 C C . ALA A 1 83 ? -8.135 -0.238 10.301 1.00 92.44 83 ALA A C 1
ATOM 640 O O . ALA A 1 83 ? -7.137 -0.737 9.776 1.00 92.44 83 ALA A O 1
ATOM 641 N N . PRO A 1 84 ? -8.054 0.366 11.499 1.00 87.94 84 PRO A N 1
ATOM 642 C CA . PRO A 1 84 ? -6.841 0.308 12.305 1.00 87.94 84 PRO A CA 1
ATOM 643 C C . PRO A 1 84 ? -6.393 -1.137 12.557 1.00 87.94 84 PRO A C 1
ATOM 645 O O . PRO A 1 84 ? -7.192 -1.965 12.989 1.00 87.94 84 PRO A O 1
ATOM 648 N N . GLY A 1 85 ? -5.106 -1.418 12.353 1.00 78.25 85 GLY A N 1
ATOM 649 C CA . GLY A 1 85 ? -4.515 -2.728 12.645 1.00 78.25 85 GLY A CA 1
ATOM 650 C C . GLY A 1 85 ? -4.735 -3.812 11.585 1.00 78.25 85 GLY A C 1
ATOM 651 O O . GLY A 1 85 ? -4.217 -4.915 11.776 1.00 78.25 85 GLY A O 1
ATOM 652 N N . THR A 1 86 ? -5.438 -3.497 10.492 1.00 79.00 86 THR A N 1
ATOM 653 C CA . THR A 1 86 ? -5.487 -4.333 9.282 1.00 79.00 86 THR A CA 1
ATOM 654 C C . THR A 1 86 ? -4.099 -4.487 8.644 1.00 79.00 86 THR A C 1
ATOM 656 O O . THR A 1 86 ? -3.328 -3.493 8.623 1.00 79.00 86 THR A O 1
#

Solvent-accessible surface area (backbone atoms only — not comparable to full-atom values): 5211 Å² total; per-residue (Å²): 135,85,80,74,72,76,86,68,63,23,50,25,56,51,74,52,56,67,73,57,33,75,75,35,82,90,54,63,57,66,43,79,48,65,23,50,23,46,42,47,40,40,53,54,48,17,75,77,42,80,62,49,39,68,72,44,29,49,98,57,103,42,67,27,94,91,55,84,51,68,56,93,85,40,84,50,54,53,81,37,73,47,54,68,76,68

Foldseek 3Di:
DDPPPPPFQAKEKDADDPVLCVVFPPDDRIDIDGHFFLLRVQVVVCVVGPCSNCVQAPPPQWGDPVDFDDAPNHTGIRGHTHDHYD